Protein AF-A0A183CPU7-F1 (afdb_monomer)

Secondary structure (DSSP, 8-state):
-TTT---TTTTTGGGT-SEEEEE-GGGT-SS-EEEEE-S-HHHHHHHHHHHHHHTT---TTTHHHHHHHHHHHGGGHHHHHHHHTT-

pLDDT: mean 94.75, std 3.45, range [80.19, 98.19]

Foldseek 3Di:
DLVPPDDPCVVDVVVPHQWDFADCCVQDFVDEIDIDGDPPVVVCVVPVVVVCVVVVVPDPPCVSRVVRVVVCPPPVNSSVSVNVVVD

Solvent-accessible surface area (backbone atoms only — not comparable to full-atom values): 5196 Å² total; per-residue (Å²): 71,68,87,69,76,47,50,75,55,64,75,27,54,75,66,70,41,48,68,44,83,48,70,34,38,88,56,78,33,89,74,34,72,43,81,46,72,71,55,65,61,71,60,45,68,67,48,48,63,55,52,33,47,75,71,68,68,58,62,91,66,48,64,71,40,50,55,43,51,53,60,37,57,44,95,47,40,46,57,52,46,47,36,65,74,70,109

Sequence (87 aa):
MAALGCTAAEMSWKSGVDILSFGASKNGCWCAEAILVFNDLQKAHKDFPYLRKRAAHLFSKTRFIAAQFEAYFADGLWLKNARHANE

Structure (mmCIF, N/CA/C/O backbone):
data_AF-A0A183CPU7-F1
#
_entry.id   AF-A0A183CPU7-F1
#
loop_
_atom_site.group_PDB
_atom_site.id
_atom_site.type_symbol
_atom_site.label_atom_id
_atom_site.label_alt_id
_atom_site.label_comp_id
_atom_site.label_asym_id
_atom_site.label_entity_id
_atom_site.label_seq_id
_atom_site.pdbx_PDB_ins_code
_atom_site.Cartn_x
_atom_site.Cartn_y
_atom_site.Cartn_z
_atom_site.occupancy
_atom_site.B_iso_or_equiv
_atom_site.auth_seq_id
_atom_site.auth_comp_id
_atom_site.auth_asym_id
_atom_site.auth_atom_id
_atom_site.pdbx_PDB_model_num
ATOM 1 N N . MET A 1 1 ? -9.392 -6.446 10.557 1.00 80.19 1 MET A N 1
ATOM 2 C CA . MET A 1 1 ? -10.273 -6.691 9.401 1.00 80.19 1 MET A CA 1
ATOM 3 C C . MET A 1 1 ? -10.465 -8.191 9.305 1.00 80.19 1 MET A C 1
ATOM 5 O O . MET A 1 1 ? -11.505 -8.663 9.720 1.00 80.19 1 MET A O 1
ATOM 9 N N . ALA A 1 2 ? -9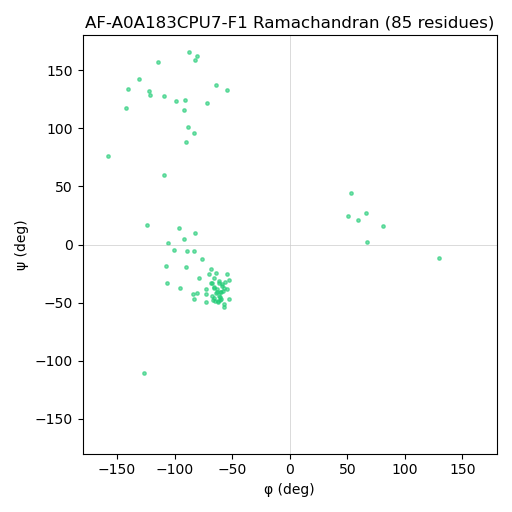.419 -8.950 8.947 1.00 87.25 2 ALA A N 1
ATOM 10 C CA . ALA A 1 2 ? -9.446 -10.416 8.987 1.00 87.25 2 ALA A CA 1
ATOM 11 C C . ALA A 1 2 ? -9.775 -10.983 10.385 1.00 87.25 2 ALA A C 1
ATOM 13 O O . ALA A 1 2 ? -10.718 -11.748 10.503 1.00 87.25 2 ALA A O 1
ATOM 14 N N . ALA A 1 3 ? -9.079 -10.539 11.440 1.00 88.62 3 ALA A N 1
ATOM 15 C CA . ALA A 1 3 ? -9.331 -11.017 12.808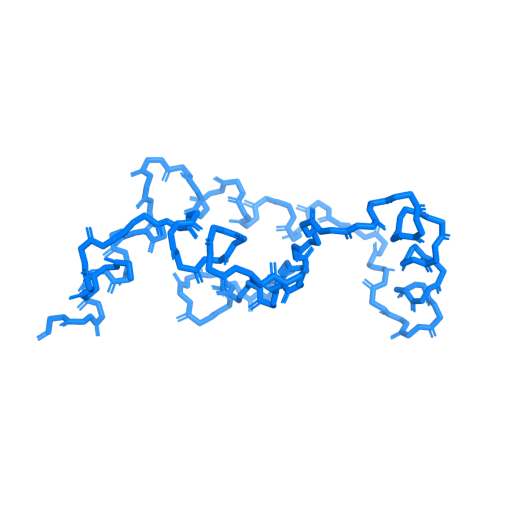 1.00 88.62 3 ALA A CA 1
ATOM 16 C C . ALA A 1 3 ? -10.561 -10.387 13.502 1.00 88.62 3 ALA A C 1
ATOM 18 O O . ALA A 1 3 ? -11.169 -10.999 14.366 1.00 88.62 3 ALA A O 1
ATOM 19 N N . LEU A 1 4 ? -10.920 -9.147 13.147 1.00 89.31 4 LEU A N 1
ATOM 20 C CA . LEU A 1 4 ? -11.947 -8.352 13.849 1.00 89.31 4 LEU A CA 1
ATOM 21 C C . LEU A 1 4 ? -13.315 -8.334 13.146 1.00 89.31 4 LEU A C 1
ATOM 23 O O . LEU A 1 4 ? -14.241 -7.711 13.648 1.00 89.31 4 LEU A O 1
ATOM 27 N N . GLY A 1 5 ? -13.439 -8.928 11.956 1.00 88.69 5 GLY A N 1
ATOM 28 C CA . GLY A 1 5 ? -14.696 -8.977 11.196 1.00 88.69 5 GLY A CA 1
ATOM 29 C C . GLY A 1 5 ? -15.225 -7.634 10.665 1.00 88.69 5 GLY A C 1
ATOM 30 O O . GLY A 1 5 ? -16.282 -7.602 10.050 1.00 88.69 5 GLY A O 1
ATOM 31 N N . CYS A 1 6 ? -14.514 -6.527 10.872 1.00 93.88 6 CYS A N 1
ATOM 32 C CA . CYS A 1 6 ? -14.857 -5.206 10.343 1.00 93.88 6 CYS A CA 1
ATOM 33 C C . CYS A 1 6 ? -14.290 -4.979 8.935 1.00 93.88 6 CYS A C 1
ATOM 35 O O . CYS A 1 6 ? -13.394 -5.702 8.499 1.00 93.88 6 CYS A O 1
ATOM 37 N N . THR A 1 7 ? -14.778 -3.956 8.236 1.00 94.75 7 THR A N 1
ATOM 38 C CA . THR A 1 7 ? -14.293 -3.514 6.917 1.00 94.75 7 THR A CA 1
ATOM 39 C C . THR A 1 7 ? -13.036 -2.640 7.016 1.00 94.75 7 THR A C 1
ATOM 41 O O . THR A 1 7 ? -12.736 -2.053 8.055 1.00 94.75 7 THR A O 1
ATOM 44 N N . ALA A 1 8 ? -12.307 -2.480 5.905 1.00 94.25 8 ALA A N 1
ATOM 45 C CA . ALA A 1 8 ? -11.153 -1.576 5.853 1.00 94.25 8 ALA A CA 1
ATOM 46 C C . ALA A 1 8 ? -11.527 -0.117 6.185 1.00 94.25 8 ALA A C 1
ATOM 48 O O . ALA A 1 8 ? -10.759 0.580 6.843 1.00 94.25 8 ALA A O 1
ATOM 49 N N . ALA A 1 9 ? -12.715 0.337 5.768 1.00 96.06 9 ALA A N 1
ATOM 50 C CA . ALA A 1 9 ? -13.212 1.683 6.053 1.00 96.06 9 ALA A CA 1
ATOM 51 C C . ALA A 1 9 ? -13.501 1.885 7.548 1.00 96.06 9 ALA A C 1
ATOM 53 O O . ALA A 1 9 ? -13.101 2.898 8.115 1.00 96.06 9 ALA A O 1
ATOM 54 N N . GLU A 1 10 ? -14.152 0.906 8.185 1.00 96.81 10 GLU A N 1
ATOM 55 C CA . GLU A 1 10 ? -14.435 0.912 9.629 1.00 96.81 10 GLU A CA 1
ATOM 56 C C . GLU A 1 10 ? -13.174 0.873 10.485 1.00 96.81 10 GLU A C 1
ATOM 58 O O . GLU A 1 10 ? -13.209 1.339 11.607 1.00 96.81 10 GLU A O 1
ATOM 63 N N . MET A 1 11 ? -12.061 0.350 9.972 1.00 94.25 11 MET A N 1
ATOM 64 C CA . MET A 1 11 ? -10.774 0.387 10.673 1.00 94.25 11 MET A CA 1
ATOM 65 C C . MET A 1 11 ? -9.936 1.633 10.394 1.00 94.25 11 MET A C 1
ATOM 67 O O . MET A 1 11 ? -8.848 1.765 10.951 1.00 94.25 11 MET A O 1
ATOM 71 N N . SER A 1 12 ? -10.374 2.495 9.479 1.00 95.94 12 SER A N 1
ATOM 72 C CA . SER A 1 12 ? -9.585 3.636 9.021 1.00 95.94 12 SER A CA 1
ATOM 73 C C . SER A 1 12 ? -10.378 4.930 9.155 1.00 95.94 12 SER A C 1
ATOM 75 O O . SER A 1 12 ? -10.621 5.401 10.265 1.00 95.94 12 SER A O 1
ATOM 77 N N . TRP A 1 13 ? -10.781 5.530 8.042 1.00 96.12 13 TRP A N 1
ATOM 78 C CA . TRP A 1 13 ? -11.328 6.882 8.022 1.00 96.12 13 TRP A CA 1
ATOM 79 C C . TRP A 1 13 ? -12.667 7.006 8.755 1.00 96.12 13 TRP A C 1
ATOM 81 O O . TRP A 1 13 ? -12.933 8.050 9.343 1.00 96.12 13 TRP A O 1
ATOM 91 N N . LYS A 1 14 ? -13.488 5.943 8.814 1.00 96.44 14 LYS A N 1
ATOM 92 C CA . LYS A 1 14 ? -14.722 5.964 9.626 1.00 96.44 14 LYS A CA 1
ATOM 93 C C . LYS A 1 14 ? -14.439 6.009 11.132 1.00 96.44 14 LYS A C 1
ATOM 95 O O . LYS A 1 14 ? -15.301 6.444 11.886 1.00 96.44 14 LYS A O 1
ATOM 100 N N . SER A 1 15 ? -13.245 5.601 11.561 1.00 96.00 15 SER A N 1
ATOM 101 C CA . SER A 1 15 ? -12.757 5.744 12.940 1.00 96.00 15 SER A CA 1
ATOM 102 C C . SER A 1 15 ? -11.891 6.990 13.141 1.00 96.00 15 SER A C 1
ATOM 104 O O . SER A 1 15 ? -11.208 7.096 14.155 1.00 96.00 15 SER A O 1
ATOM 106 N N . GLY A 1 16 ? -11.906 7.932 12.194 1.00 95.88 16 GLY A N 1
ATOM 107 C CA . GLY A 1 16 ? -11.175 9.193 12.307 1.00 95.88 16 GLY A CA 1
ATOM 108 C C . GLY A 1 16 ? -9.690 9.111 11.949 1.00 95.88 16 GLY A C 1
ATOM 109 O O . GLY A 1 16 ? -8.947 10.023 12.291 1.00 95.88 16 GLY A O 1
ATOM 110 N N . VAL A 1 17 ? -9.229 8.051 11.271 1.00 96.31 17 VAL A N 1
ATOM 111 C CA . VAL A 1 17 ? -7.846 7.998 10.762 1.00 96.31 17 VAL A CA 1
ATOM 112 C C . VAL A 1 17 ? -7.685 8.955 9.581 1.00 96.31 17 VAL A C 1
ATOM 114 O O . VAL A 1 17 ? -8.337 8.782 8.553 1.00 96.31 17 VAL A O 1
ATOM 117 N N . ASP A 1 18 ? -6.763 9.912 9.696 1.00 94.50 18 ASP A N 1
ATOM 118 C CA . ASP A 1 18 ? -6.460 10.877 8.630 1.00 94.50 18 ASP A CA 1
ATOM 119 C C . ASP A 1 18 ? -5.536 10.307 7.545 1.00 94.50 18 ASP A C 1
ATOM 121 O O . ASP A 1 18 ? -5.729 10.558 6.352 1.00 94.50 18 ASP A O 1
ATOM 125 N N . ILE A 1 19 ? -4.512 9.548 7.955 1.00 95.38 19 ILE A N 1
ATOM 126 C CA . ILE A 1 19 ? -3.4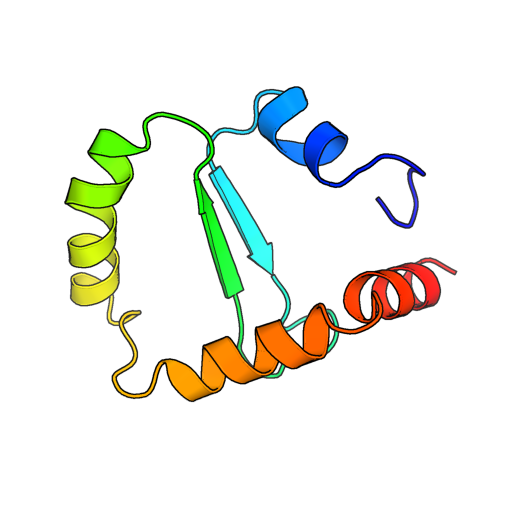84 8.970 7.082 1.00 95.38 19 ILE A CA 1
ATOM 127 C C . ILE A 1 19 ? -3.157 7.550 7.553 1.00 95.38 19 ILE A C 1
ATOM 129 O O . ILE A 1 19 ? -2.919 7.324 8.739 1.00 95.38 19 ILE A O 1
ATOM 133 N N . LEU A 1 20 ? -3.095 6.598 6.621 1.00 96.50 20 LEU A N 1
ATOM 134 C CA . LEU A 1 20 ? -2.742 5.202 6.879 1.00 96.50 20 LEU A CA 1
ATOM 135 C C . LEU A 1 20 ? -1.511 4.784 6.068 1.00 96.50 20 LEU A C 1
ATOM 137 O O . LEU A 1 20 ? -1.484 4.911 4.844 1.00 96.50 20 L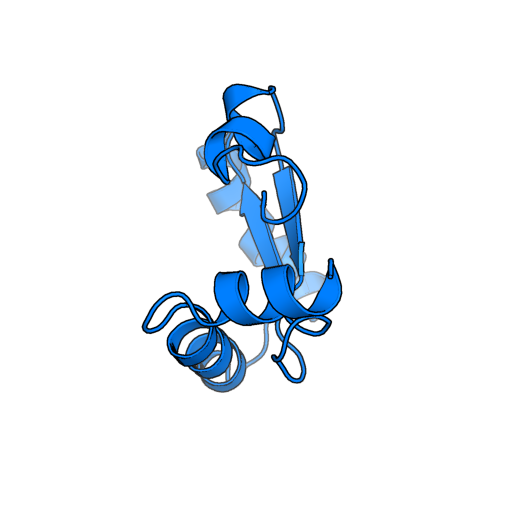EU A O 1
ATOM 141 N N . SER A 1 21 ? -0.524 4.205 6.753 1.00 96.50 21 SER A N 1
ATOM 142 C CA . SER A 1 21 ? 0.558 3.445 6.121 1.00 96.50 21 SER A CA 1
ATOM 143 C C . SER A 1 21 ? 0.081 2.017 5.858 1.00 96.50 21 SER A C 1
ATOM 145 O O . SER A 1 21 ? 0.100 1.168 6.749 1.00 96.50 21 SER A O 1
ATOM 147 N N . PHE A 1 22 ? -0.382 1.753 4.642 1.00 97.19 22 PHE A N 1
ATOM 148 C CA . PHE A 1 22 ? -0.868 0.447 4.217 1.00 97.19 22 PHE A CA 1
ATOM 149 C C . PHE A 1 22 ? 0.280 -0.409 3.677 1.00 97.19 22 PHE A C 1
ATOM 151 O O . PHE A 1 22 ? 0.721 -0.239 2.536 1.00 97.19 22 PHE A O 1
ATOM 158 N N . GLY A 1 23 ? 0.757 -1.333 4.510 1.00 96.94 23 GLY A N 1
ATOM 159 C CA . GLY A 1 23 ? 1.859 -2.213 4.148 1.00 96.94 23 GLY A CA 1
ATOM 160 C C . GLY A 1 23 ? 1.414 -3.513 3.509 1.00 96.94 23 GLY A C 1
ATOM 161 O O . GLY A 1 23 ? 0.647 -4.276 4.097 1.00 96.94 23 GLY A O 1
ATOM 162 N N . ALA A 1 24 ? 1.927 -3.781 2.309 1.00 97.69 24 ALA A N 1
ATOM 163 C CA . ALA A 1 24 ? 1.676 -5.026 1.594 1.00 97.69 24 ALA A CA 1
ATOM 164 C C . ALA A 1 24 ? 2.903 -5.943 1.583 1.00 97.69 24 ALA A C 1
ATOM 166 O O . ALA A 1 24 ? 2.751 -7.151 1.393 1.00 97.69 24 ALA A O 1
ATOM 167 N N . SER A 1 25 ? 4.105 -5.416 1.853 1.00 97.44 25 SER A N 1
ATOM 168 C CA . SER A 1 25 ? 5.340 -6.215 1.830 1.00 97.44 25 SER A CA 1
ATOM 169 C C . SER A 1 25 ? 5.295 -7.396 2.808 1.00 97.44 25 SER A C 1
ATOM 171 O O . SER A 1 25 ? 5.792 -8.478 2.530 1.00 97.44 25 SER A O 1
ATOM 173 N N . LYS A 1 26 ? 4.627 -7.226 3.953 1.00 95.75 26 LYS A N 1
ATOM 174 C CA . LYS A 1 26 ? 4.465 -8.293 4.957 1.00 95.75 26 LYS A CA 1
ATOM 175 C C . LYS A 1 26 ? 3.319 -9.263 4.676 1.00 95.75 26 LYS A C 1
ATOM 177 O O . LYS A 1 26 ? 3.165 -10.225 5.414 1.00 95.75 26 LYS A O 1
ATOM 182 N N . ASN A 1 27 ? 2.514 -9.016 3.648 1.00 97.00 27 ASN A N 1
ATOM 183 C CA . ASN A 1 27 ? 1.326 -9.815 3.357 1.00 97.00 27 ASN A CA 1
ATOM 184 C C . ASN A 1 27 ? 1.338 -10.396 1.931 1.00 97.00 27 ASN A C 1
ATOM 186 O O . ASN A 1 27 ? 0.304 -10.828 1.427 1.00 97.00 27 ASN A O 1
ATOM 190 N N . GLY A 1 28 ? 2.501 -10.425 1.273 1.00 95.56 28 GLY A N 1
ATOM 191 C CA . GLY A 1 28 ? 2.699 -11.128 -0.000 1.00 95.56 28 GLY A CA 1
ATOM 192 C C . GLY A 1 28 ? 3.346 -10.304 -1.113 1.00 95.56 28 GLY A C 1
ATOM 193 O O . GLY A 1 28 ? 3.765 -10.883 -2.111 1.00 95.56 28 GLY A O 1
ATOM 194 N N . CYS A 1 29 ? 3.472 -8.984 -0.961 1.00 97.44 29 CYS A N 1
ATOM 195 C CA . CYS A 1 29 ? 4.258 -8.173 -1.893 1.00 97.44 29 CYS A CA 1
ATOM 196 C C . CYS A 1 29 ? 5.755 -8.234 -1.550 1.00 97.44 29 CYS A C 1
ATOM 198 O O . CYS A 1 29 ? 6.135 -8.519 -0.421 1.00 97.44 29 CYS A O 1
ATOM 200 N N . TRP A 1 30 ? 6.623 -7.930 -2.513 1.00 94.62 30 TRP A N 1
ATOM 201 C CA . TRP A 1 30 ? 8.074 -7.912 -2.301 1.00 94.62 30 TRP A CA 1
ATOM 202 C C . TRP A 1 30 ? 8.564 -6.593 -1.691 1.00 94.62 30 TRP A C 1
ATOM 204 O O . TRP A 1 30 ? 9.353 -6.592 -0.750 1.00 94.62 30 TRP A O 1
ATOM 214 N N . CYS A 1 31 ? 8.111 -5.464 -2.236 1.00 94.50 31 CYS A N 1
ATOM 215 C CA . CYS A 1 31 ? 8.479 -4.128 -1.767 1.00 94.50 31 CYS A CA 1
ATOM 216 C C . CYS A 1 31 ? 7.401 -3.139 -2.220 1.00 94.50 31 CYS A C 1
ATOM 218 O O . CYS A 1 31 ? 7.554 -2.437 -3.225 1.00 94.50 31 CYS A O 1
ATOM 220 N N . ALA A 1 32 ? 6.260 -3.162 -1.532 1.00 96.94 32 ALA A N 1
ATOM 221 C CA . ALA A 1 32 ? 5.107 -2.339 -1.870 1.00 96.94 32 ALA A CA 1
ATOM 222 C C . ALA A 1 32 ? 4.412 -1.840 -0.601 1.00 96.94 32 ALA A C 1
ATOM 224 O O . ALA A 1 32 ? 3.876 -2.611 0.194 1.00 96.94 32 ALA A O 1
ATOM 225 N N . GLU A 1 33 ? 4.400 -0.521 -0.458 1.00 97.12 33 GLU A N 1
ATOM 226 C CA . GLU A 1 33 ? 3.747 0.206 0.624 1.00 97.12 33 GLU A CA 1
ATOM 227 C C . GLU A 1 33 ? 2.916 1.328 -0.006 1.00 97.12 33 GLU A C 1
ATOM 229 O O . GLU A 1 33 ? 3.336 1.942 -0.994 1.00 97.12 33 GLU A O 1
ATOM 234 N N . ALA A 1 34 ? 1.737 1.596 0.548 1.00 96.12 34 ALA A N 1
ATOM 235 C CA . ALA A 1 34 ? 0.868 2.676 0.105 1.00 96.12 34 ALA A CA 1
ATOM 236 C C . ALA A 1 34 ? 0.575 3.622 1.269 1.00 96.12 34 ALA A C 1
ATOM 238 O O . ALA A 1 34 ? 0.193 3.195 2.353 1.00 96.12 34 ALA A O 1
ATOM 239 N N . ILE A 1 35 ? 0.725 4.923 1.033 1.00 95.06 35 ILE A N 1
ATOM 240 C CA . ILE A 1 35 ? 0.219 5.942 1.950 1.00 95.06 35 ILE A CA 1
ATOM 241 C C . ILE A 1 35 ? -1.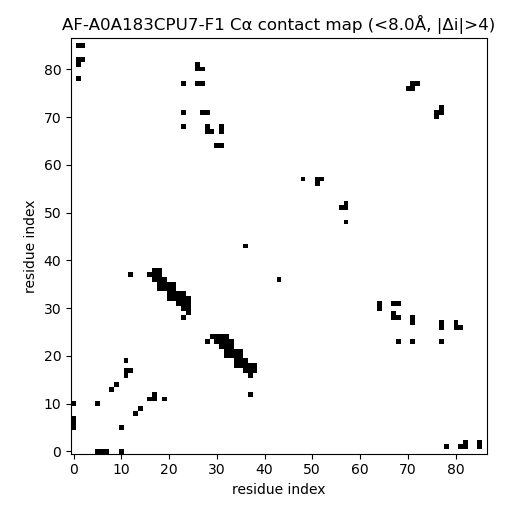183 6.304 1.472 1.00 95.06 35 ILE A C 1
ATOM 243 O O . ILE A 1 35 ? -1.338 6.822 0.365 1.00 95.06 35 ILE A O 1
ATOM 247 N N . LEU A 1 36 ? -2.190 6.012 2.291 1.00 95.12 36 LEU A N 1
ATOM 248 C CA . LEU A 1 36 ? -3.574 6.402 2.044 1.00 95.12 36 LEU A CA 1
ATOM 249 C C . LEU A 1 36 ? -3.867 7.659 2.856 1.00 95.12 36 LEU A C 1
ATOM 251 O O . LEU A 1 36 ? -3.691 7.658 4.070 1.00 95.12 36 LEU A O 1
ATOM 255 N N . VAL A 1 37 ? -4.295 8.723 2.188 1.00 95.25 37 VAL A N 1
ATOM 256 C CA . VAL A 1 37 ? -4.713 9.972 2.827 1.00 95.25 37 VAL A CA 1
ATOM 257 C C . VAL A 1 37 ? -6.225 10.078 2.680 1.00 95.25 37 VAL A C 1
ATOM 259 O O . VAL A 1 37 ? -6.733 9.933 1.570 1.00 95.25 37 VAL A O 1
ATOM 262 N N . PHE A 1 38 ? -6.935 10.294 3.784 1.00 94.94 38 PHE A N 1
ATOM 263 C CA . PHE A 1 38 ? -8.399 10.336 3.814 1.00 94.94 38 PHE A CA 1
ATOM 264 C C . PHE A 1 38 ? -8.949 11.756 3.986 1.00 94.94 38 PHE A C 1
ATOM 266 O O . PHE A 1 38 ? -9.982 12.079 3.406 1.00 94.94 38 PHE A O 1
ATOM 273 N N . ASN A 1 39 ? -8.228 12.611 4.717 1.00 91.31 39 ASN A N 1
ATOM 274 C CA . ASN A 1 39 ? -8.598 14.003 4.979 1.00 91.31 39 ASN A CA 1
ATOM 275 C C . ASN A 1 39 ? -7.601 14.984 4.339 1.00 91.31 39 ASN A C 1
ATOM 277 O O . ASN A 1 39 ? -6.457 14.634 4.062 1.00 91.31 39 ASN A O 1
ATOM 281 N N . ASP A 1 40 ? -8.043 16.223 4.093 1.00 87.75 40 ASP A N 1
ATOM 282 C CA . ASP A 1 40 ? -7.222 17.312 3.528 1.00 87.75 40 ASP A CA 1
ATOM 283 C C . ASP A 1 40 ? -6.509 16.946 2.200 1.00 87.75 40 ASP A C 1
ATOM 285 O O . ASP A 1 40 ? -5.332 17.235 1.963 1.00 87.75 40 ASP A O 1
ATOM 289 N N . LEU A 1 41 ? -7.253 16.288 1.297 1.00 89.81 41 LEU A N 1
ATOM 290 C CA . LEU A 1 41 ? -6.743 15.781 0.014 1.00 89.81 41 LEU A CA 1
ATOM 291 C C . LEU A 1 41 ? -6.103 16.870 -0.856 1.00 89.81 41 LEU A C 1
ATOM 293 O O . LEU A 1 41 ? -5.153 16.596 -1.582 1.00 89.81 41 LEU A O 1
ATOM 297 N N . GLN A 1 42 ? -6.597 18.109 -0.779 1.00 90.31 42 GLN A N 1
ATOM 298 C CA . GLN A 1 42 ? -6.053 19.228 -1.553 1.00 90.31 42 GLN A CA 1
ATOM 299 C C . GLN A 1 42 ? -4.619 19.555 -1.134 1.00 90.31 42 GLN A C 1
ATOM 301 O O . GLN A 1 42 ? -3.726 19.640 -1.983 1.00 90.31 42 GLN A O 1
ATOM 306 N N . LYS A 1 43 ? -4.372 19.678 0.175 1.00 88.94 43 LYS A N 1
ATOM 307 C CA . LYS A 1 43 ? -3.022 19.880 0.704 1.00 88.94 43 LYS A CA 1
ATOM 308 C C . LYS A 1 43 ? -2.139 18.675 0.409 1.00 88.94 43 LYS A C 1
ATOM 310 O O . LYS A 1 43 ? -1.000 18.836 -0.032 1.00 88.94 43 LYS A O 1
ATOM 315 N N . ALA A 1 44 ? -2.682 17.470 0.572 1.00 90.62 44 ALA A N 1
ATO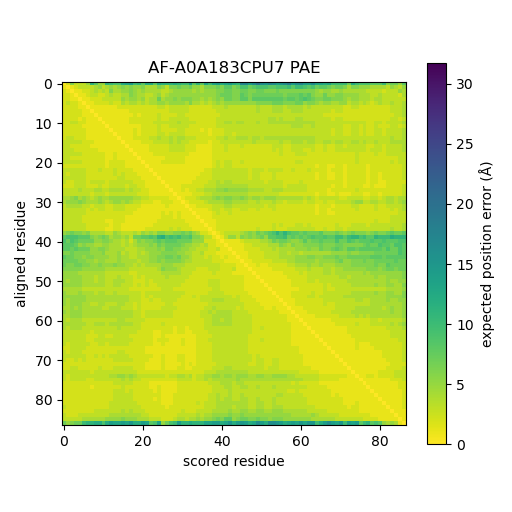M 316 C CA . ALA A 1 44 ? -1.943 16.251 0.300 1.00 90.62 44 ALA A CA 1
ATOM 317 C C . ALA A 1 44 ? -1.483 16.169 -1.165 1.00 90.62 44 ALA A C 1
ATOM 319 O O . ALA A 1 44 ? -0.303 15.946 -1.424 1.00 90.62 44 ALA A O 1
ATOM 320 N N . HIS A 1 45 ? -2.371 16.429 -2.128 1.00 90.00 45 HIS A N 1
ATOM 321 C CA . HIS A 1 45 ? -2.038 16.434 -3.556 1.00 90.00 45 HIS A CA 1
ATOM 322 C C . HIS A 1 45 ? -0.984 17.481 -3.920 1.00 90.00 45 HIS A C 1
ATOM 324 O O . HIS A 1 45 ? -0.173 17.238 -4.815 1.00 90.00 45 HIS A O 1
ATOM 330 N N . LYS A 1 46 ? -0.973 18.621 -3.224 1.00 93.44 46 LYS A N 1
ATOM 331 C CA . LYS A 1 46 ? 0.024 19.668 -3.438 1.00 93.44 46 LYS A CA 1
ATOM 332 C C . LYS A 1 46 ? 1.395 19.273 -2.894 1.00 93.44 46 LYS A C 1
ATOM 334 O O . LYS A 1 46 ? 2.372 19.388 -3.626 1.00 93.44 46 LYS A O 1
ATOM 339 N N . ASP A 1 47 ? 1.477 18.794 -1.653 1.00 92.81 47 ASP A N 1
ATOM 340 C CA . ASP A 1 47 ? 2.757 18.666 -0.942 1.00 92.81 47 ASP A CA 1
ATOM 341 C C . ASP A 1 47 ? 3.386 17.260 -1.052 1.00 92.81 47 ASP A C 1
ATOM 343 O O . ASP A 1 47 ? 4.609 17.134 -1.196 1.00 92.81 47 ASP A O 1
ATOM 347 N N . PHE A 1 48 ? 2.585 16.182 -1.039 1.00 92.31 48 PHE A N 1
ATOM 348 C CA . PHE A 1 48 ? 3.107 14.803 -1.025 1.00 92.31 48 PHE A CA 1
ATOM 349 C C . PHE A 1 48 ? 3.986 14.440 -2.225 1.00 92.31 48 PHE A C 1
ATOM 351 O O . PHE A 1 48 ? 5.000 13.768 -2.011 1.00 92.31 48 PHE A O 1
ATOM 358 N N . PRO A 1 49 ? 3.676 14.841 -3.474 1.00 93.88 49 PRO A N 1
ATOM 359 C CA . PRO A 1 49 ? 4.542 14.521 -4.606 1.00 93.88 49 PRO A CA 1
ATOM 360 C C . PRO A 1 49 ? 5.969 15.055 -4.423 1.00 93.88 49 PRO A C 1
ATOM 362 O O . PRO A 1 49 ? 6.937 14.340 -4.708 1.00 93.88 49 PRO A O 1
ATOM 365 N N . TYR A 1 50 ? 6.110 16.270 -3.883 1.00 95.75 50 TYR A N 1
ATOM 366 C CA . TYR A 1 50 ? 7.409 16.888 -3.619 1.00 95.75 50 TYR A CA 1
ATOM 367 C C . TYR A 1 50 ? 8.124 16.234 -2.442 1.00 95.75 50 TYR A C 1
ATOM 369 O O . TYR A 1 50 ? 9.316 15.944 -2.553 1.00 95.75 50 TYR A O 1
ATOM 377 N N . LEU A 1 51 ? 7.412 15.933 -1.351 1.00 94.69 51 LEU A N 1
ATOM 378 C CA . LEU A 1 51 ? 7.982 15.205 -0.213 1.00 94.69 51 LEU A CA 1
ATOM 379 C C . LEU A 1 51 ? 8.492 13.824 -0.642 1.00 94.69 51 LEU A C 1
ATOM 381 O O . LEU A 1 51 ? 9.641 13.477 -0.366 1.00 94.69 51 LEU A O 1
ATOM 385 N N . ARG A 1 52 ? 7.6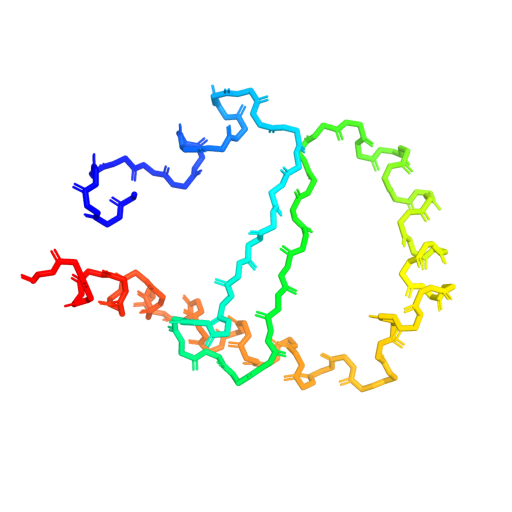89 13.075 -1.408 1.00 95.38 52 ARG A N 1
ATOM 386 C CA . ARG A 1 52 ? 8.059 11.755 -1.936 1.00 95.38 52 ARG A CA 1
ATOM 387 C C . ARG A 1 52 ? 9.286 11.833 -2.841 1.00 95.38 52 ARG A C 1
ATOM 389 O O . ARG A 1 52 ? 10.160 10.972 -2.762 1.00 95.38 52 ARG A O 1
ATOM 396 N N . LYS A 1 53 ? 9.375 12.859 -3.693 1.00 96.44 53 LYS A N 1
ATOM 397 C CA . LYS A 1 53 ? 10.547 13.077 -4.551 1.00 96.44 53 LYS A CA 1
ATOM 398 C C . LYS A 1 53 ? 11.788 13.438 -3.736 1.00 96.44 53 LYS A C 1
ATOM 400 O O . LYS A 1 53 ? 12.838 12.841 -3.961 1.00 96.44 53 LYS A O 1
ATOM 405 N N . ARG A 1 54 ? 11.668 14.386 -2.803 1.00 97.75 54 ARG A N 1
ATOM 406 C CA . ARG A 1 54 ? 12.775 14.879 -1.970 1.00 97.75 54 ARG A CA 1
ATOM 407 C C . ARG A 1 54 ? 13.349 13.785 -1.074 1.00 97.75 54 ARG A C 1
ATOM 409 O O . ARG A 1 54 ? 14.560 13.716 -0.919 1.00 97.75 54 ARG A O 1
ATOM 416 N N . ALA A 1 55 ? 12.496 12.917 -0.538 1.00 97.25 55 ALA A N 1
ATOM 417 C CA . ALA A 1 55 ? 12.898 11.781 0.287 1.00 97.25 55 ALA A CA 1
ATOM 418 C C . ALA A 1 55 ? 13.341 10.549 -0.531 1.00 97.25 55 ALA A C 1
ATOM 420 O O . ALA A 1 55 ? 13.493 9.472 0.029 1.00 97.25 55 ALA A O 1
ATOM 421 N N . ALA A 1 56 ? 13.515 10.677 -1.852 1.00 96.31 56 ALA A N 1
ATOM 422 C CA . ALA A 1 56 ? 13.910 9.588 -2.751 1.00 96.31 56 ALA A CA 1
ATOM 423 C C . ALA A 1 56 ? 12.949 8.375 -2.793 1.00 96.31 56 ALA A C 1
ATOM 425 O O . ALA A 1 56 ? 13.315 7.308 -3.277 1.00 96.31 56 ALA A O 1
ATOM 426 N N . HIS A 1 57 ? 11.686 8.556 -2.399 1.00 95.62 57 HIS A N 1
ATOM 427 C CA . HIS A 1 57 ? 10.626 7.542 -2.500 1.00 95.62 57 HIS A CA 1
ATOM 428 C C . HIS A 1 57 ? 9.819 7.630 -3.813 1.00 95.62 57 HIS A C 1
ATOM 430 O O . HIS A 1 57 ? 8.833 6.914 -3.998 1.00 95.62 57 HIS A O 1
ATOM 436 N N . LEU A 1 58 ? 10.200 8.514 -4.749 1.00 95.31 58 LEU A N 1
ATOM 437 C CA . LEU A 1 58 ? 9.633 8.554 -6.103 1.00 95.31 58 LEU A CA 1
ATOM 438 C C . LEU A 1 58 ? 10.448 7.656 -7.041 1.00 95.31 58 LEU A C 1
ATOM 440 O O . LEU A 1 58 ? 11.373 8.115 -7.714 1.00 95.31 58 LEU A O 1
ATOM 444 N N . PHE A 1 59 ? 10.077 6.381 -7.097 1.00 93.69 59 PHE A N 1
ATOM 445 C CA . PHE A 1 59 ? 10.700 5.407 -7.990 1.00 93.69 59 PHE A CA 1
ATOM 446 C C . PHE A 1 59 ? 10.462 5.761 -9.462 1.00 93.69 59 PHE A C 1
ATOM 448 O O . PHE A 1 59 ? 9.350 6.0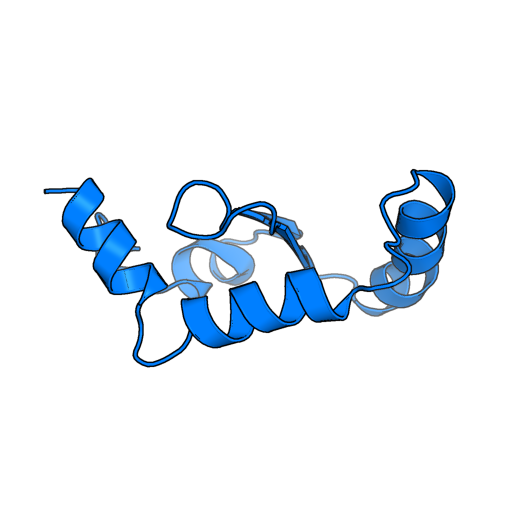98 -9.854 1.00 93.69 59 PHE A O 1
ATOM 455 N N . SER A 1 60 ? 11.491 5.640 -10.303 1.00 96.25 60 SER A N 1
ATOM 456 C CA . SER A 1 60 ? 11.377 5.913 -11.746 1.00 96.25 60 SER A CA 1
ATOM 457 C C . SER A 1 60 ? 10.506 4.888 -12.478 1.00 96.25 60 SER A C 1
ATOM 459 O O . SER A 1 60 ? 9.800 5.229 -13.421 1.00 96.25 60 SER A O 1
ATOM 461 N N . LYS A 1 61 ? 10.530 3.627 -12.031 1.00 96.75 61 LYS A N 1
ATOM 462 C CA . LYS A 1 61 ? 9.751 2.514 -12.593 1.00 96.75 61 LYS A CA 1
ATOM 463 C C . LYS A 1 61 ? 8.633 2.101 -11.634 1.00 96.75 61 LYS A C 1
ATOM 465 O O . LYS A 1 61 ? 8.583 0.957 -11.187 1.00 96.75 61 LYS A O 1
ATOM 470 N N . THR A 1 62 ? 7.728 3.033 -11.327 1.00 96.12 62 THR A N 1
ATOM 471 C CA . THR A 1 62 ? 6.595 2.819 -10.401 1.00 96.12 62 THR A CA 1
ATOM 472 C C . THR A 1 62 ? 5.721 1.619 -10.763 1.00 96.12 62 THR A C 1
ATOM 474 O O . THR A 1 62 ? 5.139 1.010 -9.869 1.00 96.12 62 THR A O 1
ATOM 477 N N . ARG A 1 63 ? 5.682 1.218 -12.042 1.00 97.50 63 ARG A N 1
ATOM 478 C CA . ARG A 1 63 ? 4.970 0.017 -12.507 1.00 97.50 63 ARG A CA 1
ATOM 479 C C . ARG A 1 63 ? 5.334 -1.262 -11.745 1.00 97.50 63 ARG A C 1
ATOM 481 O O . ARG A 1 63 ? 4.475 -2.113 -11.583 1.00 97.50 63 ARG A O 1
ATOM 488 N N . PHE A 1 64 ? 6.565 -1.391 -11.240 1.00 97.12 64 PHE A N 1
ATOM 489 C CA . PHE A 1 64 ? 6.951 -2.561 -10.444 1.00 97.12 64 PHE A CA 1
ATOM 490 C C . PHE A 1 64 ? 6.288 -2.589 -9.065 1.00 97.12 64 PHE A C 1
ATOM 492 O O . PHE A 1 64 ? 6.103 -3.662 -8.510 1.00 97.12 64 PHE A O 1
ATOM 499 N N . ILE A 1 65 ? 5.905 -1.433 -8.520 1.00 97.50 65 ILE A N 1
ATOM 500 C CA . ILE A 1 65 ? 5.124 -1.337 -7.280 1.00 97.50 65 ILE A CA 1
ATOM 501 C C . ILE A 1 65 ? 3.635 -1.501 -7.600 1.00 97.50 65 ILE A C 1
ATOM 503 O O . ILE A 1 65 ? 2.936 -2.239 -6.915 1.00 97.50 65 ILE A O 1
ATOM 507 N N . ALA A 1 66 ? 3.153 -0.865 -8.674 1.00 97.12 66 ALA A N 1
ATOM 508 C CA . ALA A 1 66 ? 1.747 -0.938 -9.075 1.00 97.12 66 ALA A CA 1
ATOM 509 C C . ALA A 1 66 ? 1.301 -2.371 -9.421 1.00 97.12 66 ALA A C 1
ATOM 511 O O . ALA A 1 66 ? 0.270 -2.809 -8.924 1.00 97.12 66 ALA A O 1
ATOM 512 N N . ALA A 1 67 ? 2.105 -3.122 -10.184 1.00 98.19 67 ALA A N 1
ATOM 513 C CA . ALA A 1 67 ? 1.795 -4.506 -10.555 1.00 98.19 67 ALA A CA 1
ATOM 514 C C . ALA A 1 67 ? 1.685 -5.441 -9.334 1.00 98.19 67 ALA A C 1
ATOM 516 O O . ALA A 1 67 ? 0.896 -6.381 -9.338 1.00 98.19 67 ALA A O 1
ATOM 517 N N . GLN A 1 68 ? 2.444 -5.167 -8.263 1.00 98.06 68 GLN A N 1
ATOM 518 C CA . GLN A 1 68 ? 2.312 -5.908 -7.007 1.00 98.06 68 GLN A CA 1
ATOM 519 C C . GLN A 1 68 ? 0.941 -5.655 -6.369 1.00 98.06 68 GLN A C 1
ATOM 521 O O . GLN A 1 68 ? 0.276 -6.607 -5.981 1.00 98.06 68 GLN A O 1
ATOM 526 N N . PHE A 1 69 ? 0.491 -4.396 -6.303 1.00 98.19 69 PHE A N 1
ATOM 527 C CA . PHE A 1 69 ? -0.834 -4.068 -5.768 1.00 98.19 69 PHE A CA 1
ATOM 528 C C . PHE A 1 69 ? -1.977 -4.618 -6.625 1.00 98.19 69 PHE A C 1
ATOM 530 O O . PHE A 1 69 ? -2.972 -5.073 -6.069 1.00 98.19 69 PHE A O 1
ATOM 537 N N . GLU A 1 70 ? -1.828 -4.620 -7.949 1.00 98.06 70 GLU A N 1
ATOM 538 C CA . GLU A 1 70 ? -2.802 -5.217 -8.867 1.00 98.06 70 GLU A CA 1
ATOM 539 C C . GLU A 1 70 ? -3.038 -6.698 -8.536 1.00 98.06 70 GLU A C 1
ATOM 541 O O . GLU A 1 70 ? -4.167 -7.091 -8.244 1.00 98.06 70 GLU A O 1
ATOM 546 N N . ALA A 1 71 ? -1.968 -7.496 -8.463 1.00 97.94 71 ALA A N 1
ATOM 547 C CA . ALA A 1 71 ? -2.064 -8.908 -8.093 1.00 97.94 71 ALA A CA 1
ATOM 548 C C . ALA A 1 71 ? -2.534 -9.113 -6.641 1.00 97.94 71 ALA A C 1
ATOM 550 O O . ALA A 1 71 ? -3.295 -10.029 -6.347 1.00 97.94 71 ALA A O 1
ATOM 551 N N . TYR A 1 72 ? -2.093 -8.255 -5.723 1.00 98.06 72 TYR A N 1
ATOM 552 C CA . TYR A 1 72 ? -2.415 -8.348 -4.300 1.00 98.06 72 TYR A CA 1
ATOM 553 C C . TYR A 1 72 ? -3.897 -8.087 -3.992 1.00 98.06 72 TYR A C 1
ATOM 555 O O . TYR A 1 72 ? -4.457 -8.691 -3.072 1.00 98.06 72 TYR A O 1
ATOM 563 N N . PHE A 1 73 ? -4.550 -7.207 -4.754 1.00 97.56 73 PHE A N 1
ATOM 564 C CA . PHE A 1 73 ? -5.980 -6.932 -4.603 1.00 97.56 73 PHE A CA 1
ATOM 565 C C . PHE A 1 73 ? -6.876 -7.828 -5.463 1.00 97.56 73 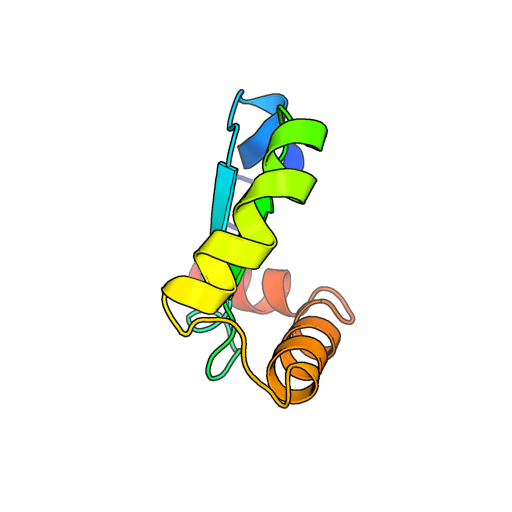PHE A C 1
ATOM 567 O O . PHE A 1 73 ? -8.057 -7.966 -5.132 1.00 97.56 73 PHE A O 1
ATOM 574 N N . ALA A 1 74 ? -6.334 -8.459 -6.509 1.00 98.12 74 ALA A N 1
ATOM 575 C CA . ALA A 1 74 ? -7.064 -9.418 -7.331 1.00 98.12 74 ALA A CA 1
ATOM 576 C C . ALA A 1 74 ? -7.674 -10.535 -6.469 1.00 98.12 74 ALA A C 1
ATOM 578 O O . ALA A 1 74 ? -7.032 -11.064 -5.557 1.00 98.12 74 ALA A O 1
ATOM 579 N N . ASP A 1 75 ? -8.950 -10.835 -6.724 1.00 97.00 75 ASP A N 1
ATOM 580 C CA . ASP A 1 75 ? -9.720 -11.911 -6.084 1.00 97.00 75 ASP A CA 1
ATOM 581 C C . ASP A 1 75 ? -9.664 -11.923 -4.543 1.00 97.00 75 ASP A C 1
ATOM 583 O O . ASP A 1 75 ? -9.842 -12.955 -3.891 1.00 97.00 75 ASP A O 1
ATOM 587 N N . GLY A 1 76 ? -9.402 -10.764 -3.926 1.00 95.75 76 GLY A N 1
ATOM 588 C CA . GLY A 1 76 ? -9.272 -10.647 -2.476 1.00 95.75 76 GLY A CA 1
ATOM 589 C C . GLY A 1 76 ? -8.056 -11.378 -1.893 1.00 95.75 76 GLY A C 1
ATOM 590 O O . GLY A 1 76 ? -8.099 -11.768 -0.721 1.00 95.75 76 GLY A O 1
ATOM 591 N N . LEU A 1 77 ? -6.973 -11.556 -2.661 1.00 97.38 77 LEU A N 1
ATOM 592 C CA . LEU A 1 77 ? -5.756 -12.252 -2.223 1.00 97.38 77 LEU A CA 1
ATOM 593 C C . LEU A 1 77 ? -5.203 -11.699 -0.900 1.00 97.38 77 LEU A C 1
ATOM 595 O O . LEU A 1 77 ? -4.946 -12.465 0.027 1.00 97.38 77 LEU A O 1
ATOM 599 N N . TRP A 1 78 ? -5.099 -10.378 -0.760 1.00 96.81 78 TRP A N 1
ATOM 600 C CA . TRP A 1 78 ? -4.637 -9.741 0.478 1.00 96.81 78 TRP A CA 1
ATOM 601 C C . TRP A 1 78 ? -5.434 -10.152 1.725 1.00 96.81 78 TRP A C 1
ATOM 603 O O . TRP A 1 78 ? -4.872 -10.356 2.801 1.00 96.81 78 TRP A O 1
ATOM 613 N N . LEU A 1 79 ? -6.749 -10.307 1.575 1.00 95.69 79 LEU A N 1
ATOM 614 C CA . LEU A 1 79 ? -7.659 -10.743 2.627 1.00 95.69 79 LEU A CA 1
ATOM 615 C C . LEU A 1 79 ? -7.489 -12.231 2.931 1.00 95.69 79 LEU A C 1
ATOM 617 O O . LEU A 1 79 ? -7.560 -12.626 4.093 1.00 95.69 79 LEU A O 1
ATOM 621 N N . LYS A 1 80 ? -7.264 -13.052 1.899 1.00 96.06 80 LYS A N 1
ATOM 622 C CA . LYS A 1 80 ? -6.977 -14.482 2.051 1.00 96.06 80 LYS A CA 1
ATOM 623 C C . LYS A 1 80 ? -5.679 -14.699 2.830 1.00 96.06 80 LYS A C 1
ATOM 625 O O . LYS A 1 80 ? -5.699 -15.438 3.808 1.00 96.06 80 LYS A O 1
ATOM 630 N N . ASN A 1 81 ? -4.605 -14.008 2.449 1.00 96.19 81 ASN A N 1
ATOM 631 C CA . ASN A 1 81 ? -3.316 -14.080 3.141 1.00 96.19 81 ASN A CA 1
ATOM 632 C C . ASN A 1 81 ? -3.443 -13.616 4.596 1.00 96.19 81 ASN A C 1
ATOM 634 O O . ASN A 1 81 ? -2.994 -14.306 5.507 1.00 96.19 81 ASN A O 1
ATOM 638 N N . ALA A 1 82 ? -4.138 -12.497 4.822 1.00 95.44 82 ALA A N 1
ATOM 639 C CA . ALA A 1 82 ? -4.350 -11.979 6.166 1.00 95.44 82 ALA A CA 1
ATOM 640 C C . ALA A 1 82 ? -5.167 -12.941 7.039 1.00 95.44 82 ALA A C 1
ATOM 642 O O . ALA A 1 82 ? -4.846 -13.092 8.210 1.00 95.44 82 ALA A O 1
ATOM 643 N N . ARG A 1 83 ? -6.215 -13.588 6.510 1.00 94.44 83 ARG A N 1
ATOM 644 C CA . ARG A 1 83 ? -6.978 -14.599 7.265 1.00 94.44 83 ARG A CA 1
ATOM 645 C C . ARG A 1 83 ? -6.106 -15.787 7.643 1.00 94.44 83 ARG A C 1
ATOM 647 O O . ARG A 1 83 ? -6.043 -16.101 8.819 1.00 94.44 83 ARG A O 1
ATOM 654 N N . HIS A 1 84 ? -5.377 -16.349 6.681 1.00 94.50 84 HIS A N 1
ATOM 655 C CA . HIS A 1 84 ? -4.486 -17.481 6.931 1.00 94.50 84 HIS A CA 1
ATOM 656 C C . HIS A 1 84 ? -3.428 -17.183 8.005 1.00 94.50 84 HIS A C 1
ATOM 658 O O . HIS A 1 84 ? -3.114 -18.046 8.808 1.00 94.50 84 HIS A O 1
ATOM 664 N N . ALA A 1 85 ? -2.898 -15.958 8.050 1.00 93.81 85 ALA A N 1
ATOM 665 C CA . ALA A 1 85 ? -1.917 -15.557 9.059 1.00 93.81 85 ALA A CA 1
ATOM 666 C C . ALA A 1 85 ? -2.507 -15.275 10.459 1.00 93.81 85 ALA A C 1
ATOM 668 O O . ALA A 1 85 ? -1.739 -15.084 11.397 1.00 93.81 85 ALA A O 1
ATOM 669 N N . ASN A 1 86 ? -3.835 -15.161 10.591 1.00 89.50 86 ASN A N 1
ATOM 670 C CA . ASN A 1 86 ? -4.527 -14.920 11.867 1.00 89.50 86 ASN A CA 1
ATOM 671 C C . ASN A 1 86 ? -5.247 -16.173 12.404 1.00 89.50 86 ASN A C 1
ATOM 673 O O . ASN A 1 86 ? -5.917 -16.075 13.433 1.00 89.50 86 ASN A O 1
ATOM 677 N N . GLU A 1 87 ? -5.152 -17.298 11.696 1.00 80.69 87 GLU A N 1
ATOM 678 C CA . GLU A 1 87 ? -5.517 -18.635 12.185 1.00 80.69 87 GLU A CA 1
ATOM 679 C C . GLU A 1 87 ? -4.351 -19.228 12.986 1.00 80.69 87 GLU A C 1
ATOM 681 O O . GLU A 1 87 ? -4.630 -19.845 14.039 1.00 80.69 87 GLU A O 1
#

Radius of gyration: 14.53 Å; Cα contacts (8 Å, |Δi|>4): 76; chains: 1; bounding box: 29×38×26 Å

Mean predicted aligned error: 3.06 Å

Organism: Globodera pallida (NCBI:txid36090)

InterPro domains:
  IPR015421 Pyridoxal phosphate-dependent transferase, major domain [G3DSA:3.40.640.10] (1-76)
  IPR015424 Pyridoxal phosphate-dependent transferase [SSF53383] (2-86)